Protein AF-A0A949BQW6-F1 (afdb_monomer_lite)

Secondary structure (DSSP, 8-state):
-HHHHHHH-TT-S--------TTTT--SGGGGGGHHHHHHHHHHHHHHHHHHHHHTT-

Sequence (58 aa):
MHYKQVAALKNARSVTERIFTREDQGQNHCQIGNLGLALDVMVEWIEEITIETENQGS

Structure (mmCIF, N/CA/C/O backbone):
data_AF-A0A949BQW6-F1
#
_entry.id   AF-A0A949BQW6-F1
#
loop_
_atom_site.group_PDB
_atom_site.id
_atom_site.type_symbol
_atom_site.label_atom_id
_atom_site.label_alt_id
_atom_site.label_comp_id
_atom_site.label_asym_id
_atom_site.label_entity_id
_atom_site.label_seq_id
_atom_site.pdbx_PDB_ins_code
_atom_site.Cartn_x
_atom_site.Cartn_y
_atom_site.Cartn_z
_atom_site.occupancy
_atom_site.B_iso_or_equiv
_atom_site.auth_seq_id
_atom_site.auth_comp_id
_atom_site.auth_asym_id
_atom_site.auth_atom_id
_atom_site.pdbx_PDB_model_num
ATOM 1 N N . MET A 1 1 ? 5.077 -15.930 -4.223 1.00 86.44 1 MET A N 1
ATOM 2 C CA . MET A 1 1 ? 5.317 -16.093 -2.768 1.00 86.44 1 MET A CA 1
ATOM 3 C C . MET A 1 1 ? 4.392 -15.201 -1.947 1.00 86.44 1 MET A C 1
ATOM 5 O O . MET A 1 1 ? 3.850 -15.709 -0.979 1.00 86.44 1 MET A O 1
ATOM 9 N N . HIS A 1 2 ? 4.156 -13.955 -2.373 1.00 92.25 2 HIS A N 1
ATOM 10 C CA . HIS A 1 2 ? 3.264 -12.973 -1.738 1.00 92.25 2 HIS A CA 1
ATOM 11 C C . HIS A 1 2 ? 1.984 -13.549 -1.101 1.00 92.25 2 HIS A C 1
ATOM 13 O O . HIS A 1 2 ? 1.874 -13.557 0.118 1.00 92.25 2 HIS A O 1
ATOM 19 N N . TYR A 1 3 ? 1.101 -14.179 -1.885 1.00 94.69 3 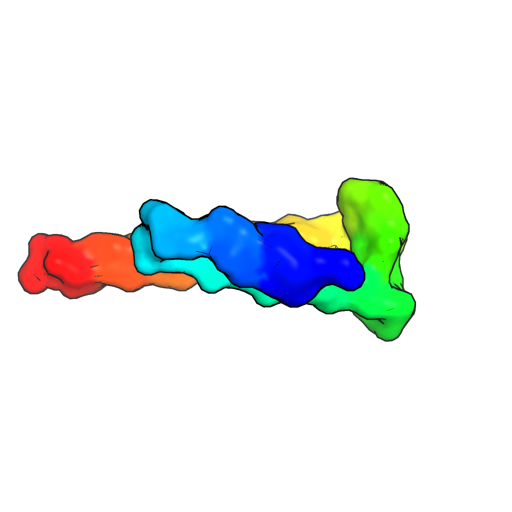TYR A N 1
ATOM 20 C CA . TYR A 1 3 ? -0.156 -14.742 -1.363 1.00 94.69 3 TYR A CA 1
ATOM 21 C C . TYR A 1 3 ? 0.021 -15.757 -0.223 1.00 94.69 3 TYR A C 1
ATOM 23 O O . TYR A 1 3 ? -0.808 -15.839 0.676 1.00 94.69 3 TYR A O 1
ATOM 31 N N . LYS A 1 4 ? 1.119 -16.528 -0.220 1.00 96.75 4 LYS A N 1
ATOM 32 C CA . LYS A 1 4 ? 1.415 -17.461 0.881 1.00 96.75 4 LYS A CA 1
ATOM 33 C C . LYS A 1 4 ? 1.842 -16.724 2.153 1.00 96.75 4 LYS A C 1
ATOM 35 O O . LYS A 1 4 ? 1.573 -17.219 3.239 1.00 96.75 4 LYS A O 1
ATOM 40 N N . GLN A 1 5 ? 2.517 -15.581 2.022 1.00 95.69 5 GLN A N 1
ATOM 41 C CA . GLN A 1 5 ? 2.919 -14.747 3.159 1.00 95.69 5 GLN A CA 1
ATOM 42 C C . GLN A 1 5 ? 1.699 -14.078 3.791 1.00 95.69 5 GLN A C 1
ATOM 44 O O . GLN A 1 5 ? 1.564 -14.111 5.009 1.00 95.69 5 GLN A O 1
ATOM 49 N N . VAL A 1 6 ? 0.774 -13.566 2.979 1.00 96.75 6 VAL A N 1
ATOM 50 C CA . VAL A 1 6 ? -0.464 -12.964 3.492 1.00 96.75 6 VAL A CA 1
ATOM 51 C C . VAL A 1 6 ? -1.387 -14.009 4.105 1.00 96.75 6 VAL A C 1
ATOM 53 O O . VAL A 1 6 ? -1.846 -13.825 5.229 1.00 96.75 6 VAL A O 1
ATOM 56 N N . ALA A 1 7 ? -1.533 -15.180 3.478 1.00 95.81 7 ALA A N 1
ATOM 57 C CA . ALA A 1 7 ? -2.267 -16.299 4.073 1.00 95.81 7 ALA A CA 1
ATOM 58 C C . ALA A 1 7 ? -1.672 -16.791 5.411 1.00 95.81 7 ALA A C 1
ATOM 60 O O . ALA A 1 7 ? -2.381 -17.391 6.220 1.00 95.81 7 ALA A O 1
ATOM 61 N N . ALA A 1 8 ? -0.381 -16.550 5.673 1.00 97.50 8 ALA A N 1
ATOM 62 C CA . ALA A 1 8 ? 0.246 -16.916 6.941 1.00 97.50 8 ALA A CA 1
ATOM 63 C C . ALA A 1 8 ? -0.154 -15.985 8.104 1.00 97.50 8 ALA A C 1
ATOM 65 O O . ALA A 1 8 ? -0.065 -16.397 9.263 1.00 97.50 8 ALA A O 1
ATOM 66 N N . LEU A 1 9 ? -0.65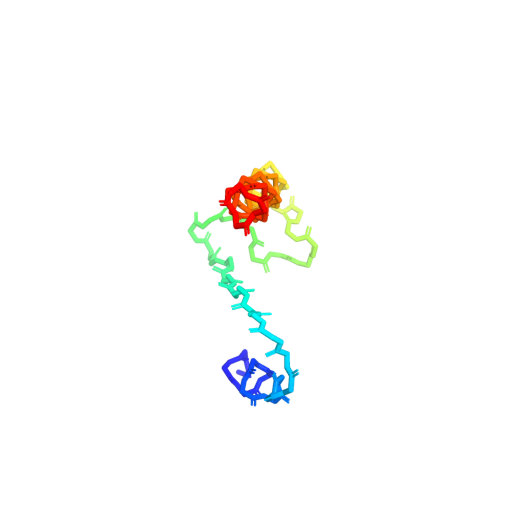4 -14.774 7.828 1.00 96.81 9 LEU A N 1
ATOM 67 C CA . LEU A 1 9 ? -1.103 -13.787 8.823 1.00 96.81 9 LEU A CA 1
ATOM 68 C C . LEU A 1 9 ? -2.510 -14.094 9.376 1.00 96.81 9 LEU A C 1
ATOM 70 O O . LEU A 1 9 ? -3.314 -13.200 9.616 1.00 96.81 9 LEU A O 1
ATOM 74 N N . LYS A 1 10 ? -2.809 -15.371 9.634 1.00 96.00 10 LYS A N 1
ATOM 75 C CA . LYS A 1 10 ? -4.147 -15.877 10.003 1.00 96.00 10 LYS A CA 1
ATOM 76 C C . LYS A 1 10 ? -4.755 -15.311 11.296 1.00 96.00 10 LYS A C 1
ATOM 78 O O . LYS A 1 10 ? -5.940 -15.494 11.534 1.00 96.00 10 LYS A O 1
ATOM 83 N N . ASN A 1 11 ? -3.939 -14.691 12.147 1.00 97.56 11 ASN A N 1
ATOM 84 C CA . ASN A 1 11 ? -4.367 -14.125 13.429 1.00 97.56 11 ASN A CA 1
ATOM 85 C C . ASN A 1 11 ? -4.444 -12.587 13.400 1.00 97.56 11 ASN A C 1
ATOM 87 O O . ASN A 1 11 ? -4.733 -11.976 14.427 1.00 97.56 11 ASN A O 1
ATOM 91 N N . ALA A 1 12 ? -4.128 -11.948 12.270 1.00 95.81 12 ALA A N 1
ATOM 92 C CA . ALA A 1 12 ? -4.253 -10.504 12.139 1.00 95.81 12 ALA A CA 1
ATOM 93 C C . ALA A 1 12 ? -5.737 -10.113 12.064 1.00 95.81 12 ALA A C 1
ATOM 95 O O . ALA A 1 12 ? -6.511 -10.735 11.342 1.00 95.81 12 ALA A O 1
ATOM 96 N N . ARG A 1 13 ? -6.131 -9.070 12.806 1.00 92.94 13 ARG A N 1
ATOM 97 C CA . ARG A 1 13 ? -7.510 -8.545 12.805 1.00 92.94 13 ARG A CA 1
ATOM 98 C C . ARG A 1 13 ? -7.917 -7.997 11.432 1.00 92.94 13 ARG A C 1
ATOM 100 O O . ARG A 1 13 ? -9.068 -8.127 11.042 1.00 92.94 13 ARG A O 1
ATOM 107 N N . SER A 1 14 ? -6.976 -7.360 10.740 1.00 91.94 14 SER A N 1
ATOM 108 C CA . SER A 1 14 ? -7.115 -6.810 9.390 1.00 91.94 14 SER A CA 1
ATOM 109 C C . SER A 1 14 ? -5.737 -6.795 8.725 1.00 91.94 14 SER A C 1
ATOM 111 O O . SER A 1 14 ? -4.728 -6.618 9.415 1.00 91.94 14 SER A O 1
ATOM 113 N N . VAL A 1 15 ? -5.691 -7.019 7.411 1.00 94.69 15 VAL A N 1
ATOM 114 C CA . VAL A 1 15 ? -4.476 -6.963 6.587 1.00 94.69 15 VAL A CA 1
ATOM 115 C C . VAL A 1 15 ? -4.824 -6.311 5.253 1.00 94.69 15 VAL A C 1
ATOM 117 O O . VAL A 1 15 ? -5.759 -6.744 4.586 1.00 94.69 15 VAL A O 1
ATOM 120 N N . THR A 1 16 ? -4.022 -5.331 4.844 1.00 95.88 16 THR A N 1
ATOM 121 C CA . THR A 1 16 ? -4.043 -4.744 3.499 1.00 95.88 16 THR A CA 1
ATOM 122 C C . THR A 1 16 ? -2.743 -5.130 2.797 1.00 95.88 16 THR A C 1
ATOM 124 O O . THR A 1 16 ? -1.661 -4.964 3.360 1.00 95.88 16 THR A O 1
ATOM 127 N N . GLU A 1 17 ? -2.829 -5.672 1.582 1.00 95.75 17 GLU A N 1
ATOM 128 C CA . GLU A 1 17 ? -1.668 -6.030 0.760 1.00 95.75 17 GLU A CA 1
ATOM 129 C C . GLU A 1 17 ? -1.660 -5.221 -0.546 1.00 95.75 17 GLU A C 1
ATOM 131 O O . GLU A 1 17 ? -2.711 -4.941 -1.118 1.00 95.75 17 GLU A O 1
ATOM 136 N N . ARG A 1 18 ? -0.471 -4.843 -1.033 1.00 95.19 18 ARG A N 1
ATOM 137 C CA . ARG A 1 18 ? -0.280 -4.204 -2.345 1.00 95.19 18 ARG A CA 1
ATOM 138 C C . ARG A 1 18 ? 0.986 -4.738 -3.005 1.00 95.19 18 ARG A C 1
ATOM 140 O O . ARG A 1 18 ? 2.030 -4.846 -2.362 1.00 95.19 18 ARG A O 1
ATOM 147 N N . ILE A 1 19 ? 0.907 -5.033 -4.301 1.00 95.62 19 ILE A N 1
ATOM 148 C CA . ILE A 1 19 ? 2.063 -5.382 -5.134 1.00 95.62 19 ILE A CA 1
ATOM 149 C C . ILE A 1 19 ? 2.377 -4.189 -6.036 1.00 95.62 19 ILE A C 1
ATOM 151 O O . ILE A 1 19 ? 1.550 -3.822 -6.863 1.00 95.62 19 ILE A O 1
ATOM 155 N N . PHE A 1 20 ? 3.578 -3.621 -5.913 1.00 96.88 20 PHE A N 1
ATOM 156 C CA . PHE A 1 20 ? 4.095 -2.660 -6.890 1.00 96.88 20 PHE A CA 1
ATOM 157 C C . PHE A 1 20 ? 4.658 -3.415 -8.093 1.00 96.88 20 PHE A C 1
ATOM 159 O O . PHE A 1 20 ? 5.567 -4.242 -7.970 1.00 96.88 20 PHE A O 1
ATOM 166 N N . THR A 1 21 ? 4.089 -3.154 -9.261 1.00 95.88 21 THR A N 1
ATOM 167 C CA . THR A 1 21 ? 4.473 -3.762 -10.531 1.00 95.88 21 THR A CA 1
ATOM 168 C C . THR A 1 21 ? 5.515 -2.908 -11.253 1.00 95.88 21 THR A C 1
ATOM 170 O O . THR A 1 21 ? 5.912 -1.838 -10.795 1.00 95.88 21 THR A O 1
ATOM 173 N N . ARG A 1 22 ? 5.980 -3.384 -12.414 1.00 95.88 22 ARG A N 1
ATOM 174 C CA . ARG A 1 22 ? 6.878 -2.600 -13.275 1.00 95.88 22 ARG A CA 1
ATOM 175 C C . ARG A 1 22 ? 6.213 -1.348 -13.840 1.00 95.88 22 ARG A C 1
ATOM 177 O O . ARG A 1 22 ? 6.911 -0.372 -14.087 1.00 95.88 22 ARG A O 1
ATOM 184 N N . GLU A 1 23 ? 4.901 -1.387 -14.052 1.00 97.06 23 GLU A N 1
ATOM 185 C CA . GLU A 1 23 ? 4.134 -0.257 -14.585 1.00 97.06 23 GLU A CA 1
ATOM 186 C C . GLU A 1 23 ? 4.042 0.874 -13.556 1.00 97.06 23 GLU A C 1
ATOM 188 O O . GLU A 1 23 ? 4.139 2.041 -13.920 1.00 97.06 23 GLU A O 1
ATOM 193 N N . ASP A 1 24 ? 3.999 0.524 -12.266 1.00 95.94 24 ASP A N 1
ATOM 194 C CA . ASP A 1 24 ? 4.055 1.476 -11.151 1.00 95.94 24 ASP A CA 1
ATOM 195 C C . ASP A 1 24 ? 5.436 2.131 -10.982 1.00 95.94 24 ASP A C 1
ATOM 197 O O . ASP A 1 24 ? 5.577 3.090 -10.226 1.00 95.94 24 ASP A O 1
ATOM 201 N N . GLN A 1 25 ? 6.479 1.572 -11.608 1.00 96.25 25 GLN A N 1
ATOM 202 C CA . GLN A 1 25 ? 7.891 1.920 -11.392 1.00 96.25 25 GLN A CA 1
ATOM 203 C C . GLN A 1 25 ? 8.353 1.800 -9.921 1.00 96.25 25 GLN A C 1
ATOM 205 O O . GLN A 1 25 ? 9.435 2.252 -9.566 1.00 96.25 25 GLN A O 1
ATOM 210 N N . GLY A 1 26 ? 7.562 1.157 -9.055 1.00 95.75 26 GLY A N 1
ATOM 211 C CA . GLY A 1 26 ? 7.824 0.993 -7.621 1.00 95.75 26 GLY A CA 1
ATOM 212 C C . GLY A 1 26 ? 8.318 -0.400 -7.221 1.00 95.75 26 GLY A C 1
ATOM 213 O O . GLY A 1 26 ? 8.489 -0.671 -6.043 1.00 95.75 26 GLY A O 1
ATOM 214 N N . GLN A 1 27 ? 8.550 -1.316 -8.163 1.00 95.00 27 GLN A N 1
ATOM 215 C CA . GLN A 1 27 ? 8.898 -2.719 -7.882 1.00 95.00 27 GLN A CA 1
ATOM 216 C C . GLN A 1 27 ? 10.292 -2.934 -7.258 1.00 95.00 27 GLN A C 1
ATOM 218 O O . GLN A 1 27 ? 10.644 -4.057 -6.890 1.00 95.00 27 GLN A O 1
ATOM 223 N N . ASN A 1 28 ? 11.139 -1.903 -7.230 1.00 94.69 28 ASN A N 1
ATOM 224 C CA . ASN A 1 28 ? 12.493 -1.987 -6.682 1.00 94.69 28 ASN A CA 1
ATOM 225 C C . ASN A 1 28 ? 12.471 -2.146 -5.152 1.00 94.69 28 ASN A C 1
ATOM 227 O O . ASN A 1 28 ? 11.482 -1.838 -4.495 1.00 94.69 28 ASN A O 1
ATOM 231 N N . HIS A 1 29 ? 13.585 -2.601 -4.567 1.00 92.19 29 HIS A N 1
ATOM 232 C CA . HIS A 1 29 ? 13.726 -2.666 -3.110 1.00 92.19 29 HIS A CA 1
ATOM 233 C C . HIS A 1 29 ? 13.444 -1.292 -2.484 1.00 92.19 29 HIS A C 1
ATOM 235 O O . 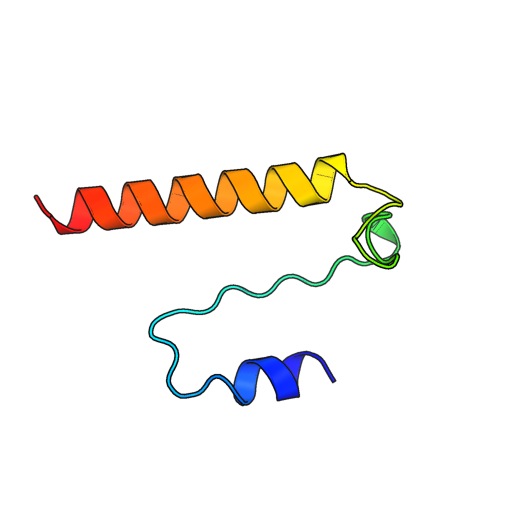HIS A 1 29 ? 13.965 -0.284 -2.963 1.00 92.19 29 HIS A O 1
ATOM 241 N N . CYS A 1 30 ? 12.600 -1.264 -1.449 1.00 94.06 30 CYS A N 1
ATOM 242 C 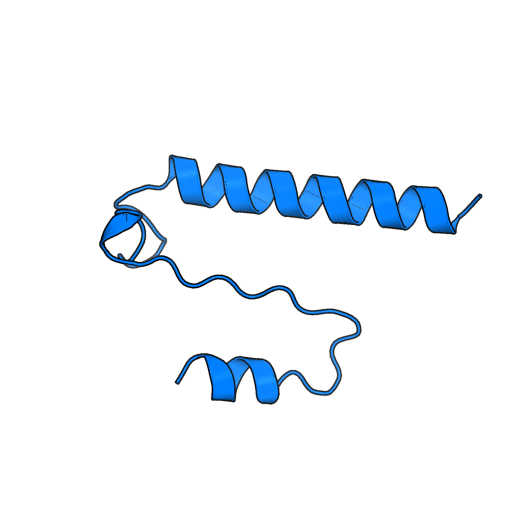CA . CYS A 1 30 ? 12.119 -0.043 -0.793 1.00 94.06 30 CYS A CA 1
ATOM 243 C C . CYS A 1 30 ? 11.396 0.939 -1.728 1.00 94.06 30 CYS A C 1
ATOM 245 O O . CYS A 1 30 ? 11.332 2.128 -1.437 1.00 94.06 30 CYS A O 1
ATOM 247 N N . GLN A 1 31 ? 10.873 0.450 -2.855 1.00 97.31 31 GLN A N 1
ATOM 248 C CA . GLN A 1 31 ? 10.086 1.213 -3.818 1.00 97.31 31 GLN A CA 1
ATOM 249 C C . GLN A 1 31 ? 10.797 2.472 -4.349 1.00 97.31 31 GLN A C 1
ATOM 251 O O . GLN A 1 31 ? 10.155 3.407 -4.809 1.00 97.31 31 GLN A O 1
ATOM 256 N N . ILE A 1 32 ? 12.137 2.486 -4.342 1.00 96.50 32 ILE A N 1
ATOM 257 C CA . ILE A 1 32 ? 12.959 3.663 -4.686 1.00 96.50 32 ILE A CA 1
ATOM 258 C C . ILE A 1 32 ? 12.704 4.193 -6.105 1.00 96.50 32 ILE A C 1
ATOM 260 O O . ILE A 1 32 ? 12.868 5.385 -6.345 1.00 96.50 32 ILE A O 1
ATOM 264 N N . GLY A 1 33 ? 12.280 3.335 -7.037 1.00 97.06 33 GLY A N 1
ATOM 265 C CA . GLY A 1 33 ? 11.930 3.754 -8.397 1.00 97.06 33 GLY A CA 1
ATOM 266 C C . GLY A 1 33 ? 10.690 4.656 -8.470 1.00 97.06 33 GLY A C 1
ATOM 267 O O . GLY A 1 33 ? 10.574 5.437 -9.409 1.00 97.06 33 GLY A O 1
ATOM 268 N N . ASN A 1 34 ? 9.807 4.603 -7.466 1.00 97.94 34 ASN A N 1
ATOM 269 C CA . ASN A 1 34 ? 8.655 5.489 -7.342 1.00 97.94 34 ASN A CA 1
ATOM 270 C C . ASN A 1 34 ? 8.273 5.682 -5.865 1.00 97.94 34 ASN A C 1
ATOM 272 O O . ASN A 1 34 ? 7.239 5.210 -5.387 1.00 97.94 34 ASN A O 1
ATOM 276 N N . LEU A 1 35 ? 9.152 6.365 -5.127 1.00 97.62 35 LEU A N 1
ATOM 277 C CA . LEU A 1 35 ? 8.963 6.611 -3.697 1.00 97.62 35 LEU A CA 1
ATOM 278 C C . LEU A 1 35 ? 7.714 7.458 -3.413 1.00 97.62 35 LEU A C 1
ATOM 280 O O . LEU A 1 35 ? 7.068 7.235 -2.397 1.00 97.62 35 LEU A O 1
ATOM 284 N N . GLY A 1 36 ? 7.364 8.388 -4.310 1.00 98.06 36 GLY A N 1
ATOM 285 C CA . GLY A 1 36 ? 6.156 9.211 -4.187 1.00 98.06 36 GLY A CA 1
ATOM 286 C C . GLY A 1 36 ? 4.901 8.349 -4.096 1.00 98.06 36 GLY A C 1
ATOM 287 O O . GLY A 1 36 ? 4.234 8.364 -3.070 1.00 98.06 36 GLY A O 1
ATOM 288 N N . LEU A 1 37 ? 4.681 7.478 -5.087 1.00 98.00 37 LEU A N 1
ATOM 289 C CA . LEU A 1 37 ? 3.554 6.541 -5.079 1.00 98.00 37 LEU A CA 1
ATOM 290 C C . LEU A 1 37 ? 3.543 5.648 -3.829 1.00 98.00 37 LEU A C 1
ATOM 292 O O . LEU A 1 37 ? 2.483 5.340 -3.292 1.00 98.00 37 LEU A O 1
ATOM 296 N N . ALA A 1 38 ? 4.712 5.197 -3.367 1.00 97.94 38 ALA A N 1
ATOM 297 C CA . ALA A 1 38 ? 4.792 4.374 -2.165 1.00 97.94 38 ALA A CA 1
ATOM 298 C C . ALA A 1 38 ? 4.361 5.136 -0.904 1.00 97.94 38 ALA A C 1
ATOM 300 O O . ALA A 1 38 ? 3.701 4.547 -0.050 1.00 97.94 38 ALA A O 1
ATOM 301 N N . LEU A 1 39 ? 4.729 6.415 -0.788 1.00 98.31 39 LEU A N 1
ATOM 302 C CA . LEU A 1 39 ? 4.322 7.274 0.322 1.00 98.31 39 LEU A CA 1
ATOM 303 C C . LEU A 1 39 ? 2.835 7.615 0.246 1.00 98.31 39 LEU A C 1
ATOM 305 O O . LEU A 1 39 ? 2.162 7.489 1.263 1.00 98.31 39 LEU A O 1
ATOM 309 N N . ASP A 1 40 ? 2.325 7.957 -0.937 1.00 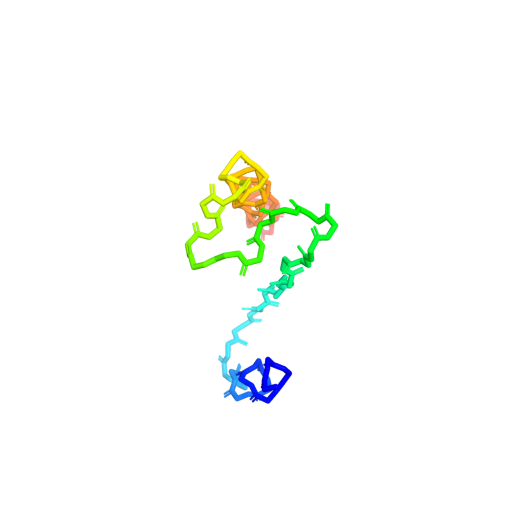98.38 40 ASP A N 1
ATOM 310 C CA . ASP A 1 40 ? 0.907 8.267 -1.145 1.00 98.38 40 ASP A CA 1
ATOM 311 C C . ASP A 1 40 ? 0.032 7.089 -0.698 1.00 98.38 40 ASP A C 1
ATOM 313 O O . ASP A 1 40 ? -0.846 7.251 0.142 1.00 98.38 40 ASP A O 1
ATOM 317 N N . VAL A 1 41 ? 0.376 5.868 -1.124 1.00 97.94 41 VAL A N 1
ATOM 318 C CA . VAL A 1 41 ? -0.311 4.638 -0.693 1.00 97.94 41 VAL A CA 1
ATOM 319 C C . VAL A 1 41 ? -0.302 4.460 0.829 1.00 97.94 41 VAL A C 1
ATOM 321 O O . VAL A 1 41 ? -1.289 4.000 1.398 1.00 97.94 41 VAL A O 1
ATOM 324 N N . MET A 1 42 ? 0.816 4.758 1.502 1.00 97.75 42 MET A N 1
ATOM 325 C CA . MET A 1 42 ? 0.899 4.622 2.961 1.00 97.75 42 MET A CA 1
ATOM 326 C C . MET A 1 42 ? 0.056 5.677 3.676 1.00 97.75 42 MET A C 1
ATOM 328 O O . MET A 1 42 ? -0.579 5.353 4.676 1.00 97.75 42 MET A O 1
ATOM 332 N N . VAL A 1 43 ? 0.067 6.918 3.185 1.00 98.38 43 VAL A N 1
ATOM 333 C CA . VAL A 1 43 ? -0.709 8.025 3.756 1.00 98.38 43 VAL A CA 1
ATOM 334 C C . VAL A 1 43 ? -2.200 7.764 3.587 1.00 98.38 43 VAL A C 1
ATOM 336 O O . VAL A 1 43 ? -2.906 7.750 4.590 1.00 98.38 43 VAL A O 1
ATOM 339 N N . GLU A 1 44 ? -2.648 7.459 2.367 1.00 98.12 44 GLU A N 1
ATOM 340 C CA . GLU A 1 44 ? -4.047 7.126 2.066 1.00 98.12 44 GLU A CA 1
ATOM 341 C C . GLU A 1 44 ? -4.541 5.986 2.966 1.00 98.12 44 GLU A C 1
ATOM 343 O O . GLU A 1 44 ? -5.582 6.100 3.610 1.00 98.12 44 GLU A O 1
ATOM 348 N N . TRP A 1 45 ? -3.742 4.923 3.113 1.00 97.75 45 TRP A N 1
ATOM 349 C CA . TRP A 1 45 ? -4.089 3.804 3.987 1.00 97.75 45 TRP A CA 1
ATOM 350 C C . TRP A 1 45 ? -4.226 4.212 5.462 1.00 97.75 45 TRP A C 1
ATOM 352 O O . TRP A 1 45 ? -5.155 3.769 6.135 1.00 97.75 45 TRP A O 1
ATOM 362 N N . ILE A 1 46 ? -3.318 5.047 5.984 1.00 97.19 46 ILE A N 1
ATOM 363 C CA . ILE A 1 46 ? -3.383 5.533 7.374 1.00 97.19 46 ILE A CA 1
ATOM 364 C C . ILE A 1 46 ? -4.624 6.406 7.587 1.00 97.19 46 ILE A C 1
ATOM 366 O O . ILE A 1 46 ? -5.277 6.297 8.627 1.00 97.19 46 ILE A O 1
ATOM 370 N N . GLU A 1 47 ? -4.948 7.273 6.633 1.00 97.44 47 GLU A N 1
ATOM 371 C CA . GLU A 1 47 ? -6.117 8.149 6.707 1.00 97.44 47 GLU A CA 1
ATOM 372 C C . GLU A 1 47 ? -7.416 7.337 6.716 1.00 97.44 47 GLU A C 1
ATOM 374 O O . GLU A 1 47 ? -8.244 7.528 7.610 1.00 97.44 47 GLU A O 1
ATOM 379 N N . GLU A 1 48 ? -7.557 6.371 5.804 1.00 95.12 48 GLU A N 1
ATOM 380 C CA . GLU A 1 48 ? -8.719 5.477 5.728 1.00 95.12 48 GLU A CA 1
ATOM 381 C C . GLU A 1 48 ? -8.969 4.749 7.057 1.00 95.12 48 GLU A C 1
ATOM 383 O O . GLU A 1 48 ? -10.060 4.845 7.627 1.00 95.12 48 GLU A O 1
ATOM 388 N N . ILE A 1 49 ? -7.950 4.081 7.614 1.00 93.75 49 ILE A N 1
ATOM 389 C CA . ILE A 1 49 ? -8.113 3.326 8.869 1.00 93.75 49 ILE A CA 1
ATOM 390 C C . ILE A 1 49 ? -8.367 4.238 10.075 1.00 93.75 49 ILE A C 1
ATOM 392 O O . ILE A 1 49 ? -9.018 3.819 11.038 1.00 93.75 49 ILE A O 1
ATOM 396 N N . THR A 1 50 ? -7.849 5.469 10.051 1.00 95.00 50 THR A N 1
ATOM 397 C CA . THR A 1 50 ? -8.066 6.445 11.126 1.00 95.00 50 THR A CA 1
ATOM 398 C C . THR A 1 50 ? -9.529 6.875 11.129 1.00 95.00 50 THR A C 1
ATOM 400 O O . THR A 1 50 ? -10.191 6.761 12.160 1.00 95.00 50 THR A O 1
ATOM 403 N N . ILE A 1 51 ? -10.062 7.240 9.959 1.00 93.06 51 ILE A N 1
ATOM 404 C CA . ILE A 1 51 ? -11.467 7.621 9.777 1.00 93.06 51 ILE A CA 1
ATOM 405 C C . ILE A 1 51 ? -12.403 6.469 10.170 1.00 93.06 51 ILE A C 1
ATOM 407 O O . ILE A 1 51 ? -13.384 6.677 10.886 1.00 93.06 51 ILE A O 1
ATOM 411 N N . GLU A 1 52 ? -12.117 5.237 9.741 1.00 86.94 52 GLU A N 1
ATOM 412 C CA . GLU A 1 52 ? -12.915 4.065 10.126 1.00 86.94 52 GLU A CA 1
ATOM 413 C C . GLU A 1 52 ? -12.943 3.848 11.643 1.00 86.94 52 GLU A C 1
ATOM 415 O O . GLU A 1 52 ? -13.997 3.554 12.209 1.00 86.94 52 GLU A O 1
ATOM 420 N N . THR A 1 53 ? -11.796 4.008 12.308 1.00 84.69 53 THR A N 1
ATOM 421 C CA . THR A 1 53 ? -11.683 3.810 13.758 1.00 84.69 53 THR A CA 1
ATOM 422 C C . THR A 1 53 ? -12.454 4.881 14.531 1.00 84.69 53 THR A C 1
ATOM 424 O O . THR A 1 53 ? -13.122 4.558 15.512 1.00 84.69 53 THR A O 1
ATOM 427 N N . GLU A 1 54 ? -12.405 6.137 14.083 1.00 89.31 54 GLU A N 1
ATOM 428 C CA . GLU A 1 54 ? -13.160 7.242 14.687 1.00 89.31 54 GLU A CA 1
ATOM 429 C C . GLU A 1 54 ? -14.675 7.052 14.528 1.00 89.31 54 GLU A C 1
ATOM 431 O O . GLU A 1 54 ? -15.428 7.231 15.486 1.00 89.31 54 GLU A O 1
ATOM 436 N N . ASN A 1 55 ? -15.126 6.598 13.356 1.00 79.19 55 ASN A N 1
ATOM 437 C CA . ASN A 1 55 ? -16.546 6.366 13.078 1.00 79.19 55 ASN A CA 1
ATOM 438 C C . ASN A 1 55 ? -17.138 5.166 13.839 1.00 79.19 55 ASN A C 1
ATOM 440 O O . A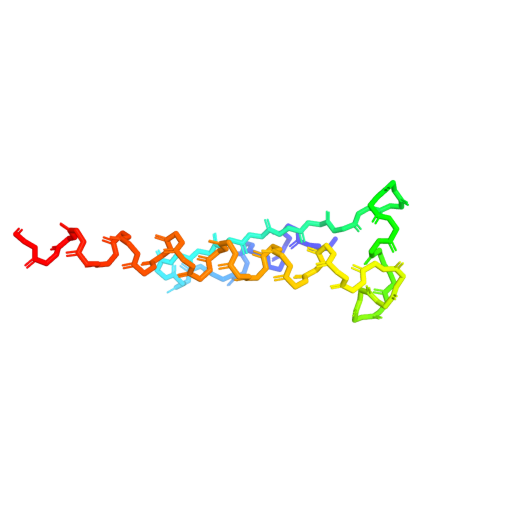SN A 1 55 ? -18.341 5.130 14.079 1.00 79.19 55 ASN A O 1
ATOM 444 N N . GLN A 1 56 ? -16.320 4.184 14.232 1.00 66.56 56 GLN A N 1
ATOM 445 C CA . GLN A 1 56 ? -16.757 3.037 15.043 1.00 66.56 56 GLN A CA 1
ATOM 446 C C . GLN A 1 56 ? -16.870 3.354 16.546 1.00 66.56 56 GLN A C 1
ATOM 448 O O . GLN A 1 56 ? -17.367 2.521 17.306 1.00 66.56 56 GLN A O 1
ATOM 453 N N . GLY A 1 57 ? -16.401 4.529 16.983 1.00 60.44 57 GLY A N 1
ATOM 454 C CA . GLY A 1 57 ? -16.468 5.000 18.371 1.00 60.44 57 GLY A CA 1
ATOM 455 C C . GLY A 1 57 ? -17.613 5.974 18.678 1.00 60.44 57 GLY A C 1
ATOM 456 O O . GLY A 1 57 ? -17.685 6.445 19.815 1.00 60.44 57 GLY A O 1
ATOM 457 N N . SER A 1 58 ? -18.470 6.289 17.696 1.00 47.22 58 SER A N 1
ATOM 458 C CA . SER A 1 58 ? -19.652 7.163 17.825 1.00 47.22 58 SER A CA 1
ATOM 459 C C . SER A 1 58 ? -20.943 6.401 18.111 1.00 47.22 58 SER A C 1
ATOM 461 O O . SER A 1 58 ? -21.085 5.245 17.663 1.00 47.22 58 SER A O 1
#

Foldseek 3Di:
DVVVVVVVPVPDPDDDDDAQDVVNLQNDVCRVRCVPVVVVVVVVVVVVVVVVVVVVVD

pLDDT: mean 93.22, std 9.13, range [47.22, 98.38]

Radius of gyration: 14.17 Å; chains: 1; bounding box: 33×27×33 Å